Protein AF-C3KA42-F1 (afdb_monomer)

Structure (mmCIF, N/CA/C/O backbone):
data_AF-C3KA42-F1
#
_entry.id   AF-C3KA42-F1
#
loop_
_atom_site.group_PDB
_atom_site.id
_atom_site.type_symbol
_atom_site.label_atom_id
_atom_site.label_alt_id
_atom_site.label_comp_id
_atom_site.label_asym_id
_atom_site.label_entity_id
_atom_site.label_seq_id
_atom_site.pdbx_PDB_ins_code
_atom_site.Cartn_x
_atom_site.Cartn_y
_atom_site.Cartn_z
_atom_site.occupancy
_atom_site.B_iso_or_equiv
_atom_site.auth_seq_id
_atom_site.auth_comp_id
_atom_site.auth_asym_id
_atom_site.auth_atom_id
_atom_site.pdbx_PDB_model_num
ATOM 1 N N . MET A 1 1 ? 3.296 -11.485 4.838 1.00 69.00 1 MET A N 1
ATOM 2 C CA . MET A 1 1 ? 3.843 -10.279 4.183 1.00 69.00 1 MET A CA 1
ATOM 3 C C . MET A 1 1 ? 3.440 -10.359 2.728 1.00 69.00 1 MET A C 1
ATOM 5 O O . MET A 1 1 ? 3.690 -11.399 2.128 1.00 69.00 1 MET A O 1
ATOM 9 N N . ALA A 1 2 ? 2.733 -9.352 2.218 1.00 86.44 2 ALA A N 1
ATOM 10 C CA . ALA A 1 2 ? 2.269 -9.342 0.834 1.00 86.44 2 ALA A CA 1
ATOM 11 C C . ALA A 1 2 ? 3.363 -8.768 -0.079 1.00 86.44 2 ALA A C 1
ATOM 13 O O . ALA A 1 2 ? 4.285 -8.094 0.391 1.00 86.44 2 ALA A O 1
ATOM 14 N N . LYS A 1 3 ? 3.287 -9.069 -1.377 1.00 91.12 3 LYS A N 1
ATOM 15 C CA . LYS A 1 3 ? 4.252 -8.595 -2.369 1.00 91.12 3 LYS A CA 1
ATOM 16 C C . LYS A 1 3 ? 3.540 -8.290 -3.680 1.00 91.12 3 LYS A C 1
ATOM 18 O O . LYS A 1 3 ? 2.748 -9.111 -4.123 1.00 91.12 3 LYS A O 1
ATOM 23 N N . THR A 1 4 ? 3.851 -7.146 -4.276 1.00 90.19 4 THR A N 1
ATOM 24 C CA . THR A 1 4 ? 3.403 -6.743 -5.612 1.00 90.19 4 THR A CA 1
ATOM 25 C C . THR A 1 4 ? 4.598 -6.577 -6.543 1.00 90.19 4 THR A C 1
ATOM 27 O O . THR A 1 4 ? 5.683 -6.181 -6.112 1.00 90.19 4 THR A O 1
ATOM 30 N N . LYS A 1 5 ? 4.415 -6.861 -7.832 1.00 92.44 5 LYS A N 1
ATOM 31 C CA . LYS A 1 5 ? 5.395 -6.544 -8.885 1.00 92.44 5 LYS A CA 1
ATOM 32 C C . LYS A 1 5 ? 5.332 -5.079 -9.324 1.00 92.44 5 LYS A C 1
ATOM 34 O O . LYS A 1 5 ? 6.265 -4.602 -9.966 1.00 92.44 5 LYS A O 1
ATOM 39 N N . TYR A 1 6 ? 4.258 -4.369 -8.977 1.00 92.19 6 TYR A N 1
ATOM 4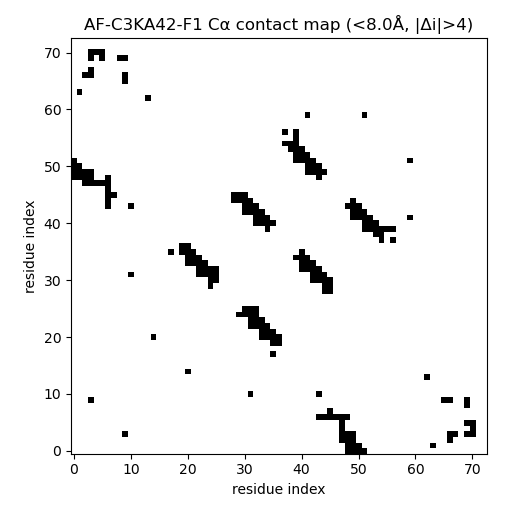0 C CA . TYR A 1 6 ? 3.977 -3.011 -9.440 1.00 92.19 6 TYR A CA 1
ATOM 41 C C . TYR A 1 6 ? 3.657 -2.063 -8.266 1.00 92.19 6 TYR A C 1
ATOM 43 O O . TYR A 1 6 ? 2.537 -1.550 -8.168 1.00 92.19 6 TYR A O 1
ATOM 51 N N . PRO A 1 7 ? 4.632 -1.772 -7.382 1.00 90.75 7 PRO A N 1
ATOM 52 C CA . PRO A 1 7 ? 4.417 -0.940 -6.193 1.00 90.75 7 PRO A CA 1
ATOM 53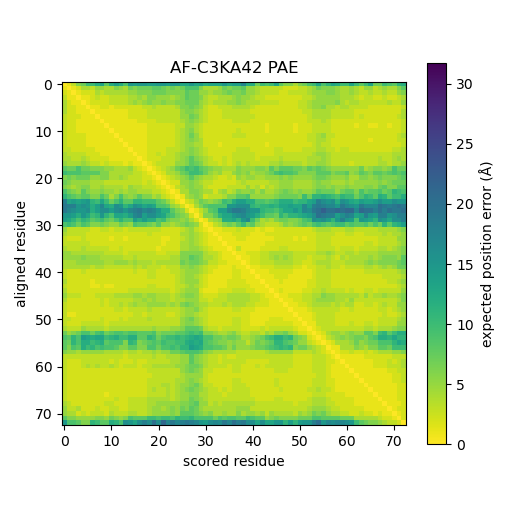 C C . PRO A 1 7 ? 3.872 0.456 -6.521 1.00 90.75 7 PRO A C 1
ATOM 55 O O . PRO A 1 7 ? 2.988 0.943 -5.825 1.00 90.75 7 PRO A O 1
ATOM 58 N N . ALA A 1 8 ? 4.313 1.071 -7.623 1.00 90.00 8 ALA A N 1
ATOM 59 C CA . ALA A 1 8 ? 3.812 2.376 -8.058 1.00 90.00 8 ALA A CA 1
ATOM 60 C C . ALA A 1 8 ? 2.311 2.359 -8.409 1.00 90.00 8 ALA A C 1
ATOM 62 O O . ALA A 1 8 ? 1.585 3.289 -8.064 1.00 90.00 8 ALA A O 1
ATOM 63 N N . ARG A 1 9 ? 1.823 1.284 -9.050 1.00 92.00 9 ARG A N 1
ATOM 64 C CA . ARG A 1 9 ? 0.389 1.120 -9.349 1.00 92.00 9 ARG A CA 1
ATOM 65 C C . ARG A 1 9 ? -0.419 0.924 -8.069 1.00 92.00 9 ARG A C 1
ATOM 67 O O . ARG A 1 9 ? -1.515 1.466 -7.957 1.00 92.00 9 ARG A O 1
ATOM 74 N N . LEU A 1 10 ? 0.127 0.176 -7.109 1.00 92.75 10 LEU A N 1
ATOM 75 C CA . LEU A 1 10 ? -0.514 -0.026 -5.812 1.00 92.75 10 LEU A CA 1
ATOM 76 C C . LEU A 1 10 ? -0.614 1.287 -5.024 1.00 92.75 10 LEU A C 1
ATOM 78 O O . LEU A 1 10 ? -1.680 1.596 -4.503 1.00 92.75 10 LEU A O 1
ATOM 82 N N . ILE A 1 11 ? 0.462 2.078 -4.992 1.00 91.31 11 ILE A N 1
ATOM 83 C CA . ILE A 1 11 ? 0.486 3.411 -4.373 1.00 91.31 11 ILE A CA 1
ATOM 84 C C . ILE A 1 11 ? -0.599 4.303 -4.981 1.00 91.31 11 ILE A C 1
ATOM 86 O O . ILE A 1 11 ? -1.441 4.806 -4.242 1.00 91.31 11 ILE A O 1
ATOM 90 N N . ALA A 1 12 ? -0.643 4.415 -6.312 1.00 90.88 12 ALA A N 1
ATOM 91 C CA . ALA A 1 12 ? -1.645 5.230 -6.995 1.00 90.88 12 ALA A CA 1
ATOM 92 C C . ALA A 1 12 ? -3.080 4.761 -6.701 1.00 90.88 12 ALA A C 1
ATOM 94 O O . ALA A 1 12 ? -3.989 5.573 -6.549 1.00 90.88 12 ALA A O 1
ATOM 95 N N . HIS A 1 13 ? -3.307 3.448 -6.596 1.00 91.69 13 HIS A N 1
ATOM 96 C CA . HIS A 1 13 ? -4.614 2.924 -6.211 1.00 91.69 13 HIS A CA 1
ATOM 97 C C . HIS A 1 13 ? -5.003 3.325 -4.784 1.00 91.69 13 HIS A C 1
ATOM 99 O O . HIS A 1 13 ? -6.141 3.743 -4.571 1.00 91.69 13 HIS A O 1
ATOM 105 N N . ILE A 1 14 ? -4.083 3.205 -3.820 1.00 91.38 14 ILE A N 1
ATOM 106 C CA . ILE A 1 14 ? -4.350 3.575 -2.424 1.00 91.38 14 ILE A CA 1
ATOM 107 C C . ILE A 1 14 ? -4.678 5.072 -2.338 1.00 91.38 14 ILE A C 1
ATOM 109 O O . ILE A 1 14 ? -5.665 5.444 -1.712 1.00 91.38 14 ILE A O 1
ATOM 113 N N . GLU A 1 15 ? -3.922 5.922 -3.029 1.00 90.00 15 GLU A N 1
ATOM 114 C CA . GLU A 1 15 ? -4.178 7.369 -3.064 1.00 90.00 15 GLU A CA 1
ATOM 115 C C . GLU A 1 15 ? -5.542 7.723 -3.664 1.00 90.00 15 GLU A C 1
ATOM 117 O O . GLU A 1 15 ? -6.233 8.601 -3.154 1.00 90.00 15 GLU A O 1
ATOM 122 N N . ASN A 1 16 ? -5.952 7.025 -4.726 1.00 90.62 16 ASN A N 1
ATOM 123 C CA . ASN A 1 16 ? -7.238 7.275 -5.377 1.00 90.62 16 ASN A CA 1
ATOM 124 C C . ASN A 1 16 ? -8.431 6.727 -4.584 1.00 90.62 16 ASN A C 1
ATOM 126 O O . ASN A 1 16 ? -9.521 7.291 -4.651 1.00 90.62 16 ASN A O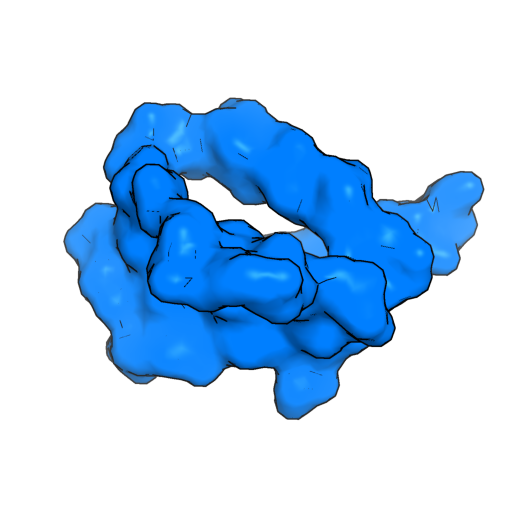 1
ATOM 130 N N . SER A 1 17 ? -8.246 5.616 -3.870 1.00 90.31 17 SER A N 1
ATOM 131 C CA . SER A 1 17 ? -9.343 4.909 -3.195 1.00 90.31 17 SER A CA 1
ATOM 132 C C . SER A 1 17 ? -9.578 5.413 -1.773 1.00 90.31 17 SER A C 1
ATOM 134 O O . SER A 1 17 ? -10.707 5.373 -1.289 1.00 90.31 17 SER A O 1
ATOM 136 N N . TYR A 1 18 ? -8.534 5.919 -1.111 1.00 88.81 18 TYR A N 1
ATOM 137 C CA . TYR A 1 18 ? -8.585 6.360 0.280 1.00 88.81 18 TYR A CA 1
ATOM 138 C C . TYR A 1 18 ? -8.203 7.838 0.381 1.00 88.81 18 TYR A C 1
ATOM 140 O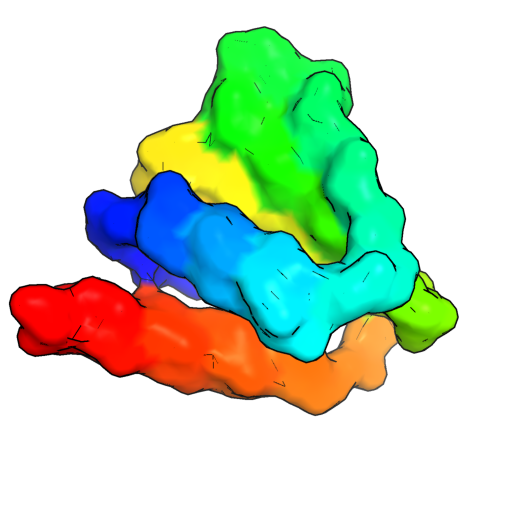 O . TYR A 1 18 ? -7.081 8.186 0.730 1.00 88.81 18 TYR A O 1
ATOM 148 N N . THR A 1 19 ? -9.149 8.731 0.096 1.00 83.00 19 THR A N 1
ATOM 149 C CA . THR A 1 19 ? -8.902 10.185 0.049 1.00 83.00 19 THR A CA 1
ATOM 150 C C . THR A 1 19 ? -8.555 10.811 1.403 1.00 83.00 19 THR A C 1
ATOM 152 O O . THR A 1 19 ? -7.998 11.906 1.443 1.00 83.00 19 THR A O 1
ATOM 155 N N . THR A 1 20 ? -8.864 10.133 2.510 1.00 86.06 20 THR A N 1
ATOM 156 C CA . THR A 1 20 ? -8.548 10.572 3.880 1.00 86.06 20 THR A CA 1
ATOM 157 C C . THR A 1 20 ? -7.238 9.996 4.416 1.00 86.06 20 THR A C 1
ATOM 159 O O . THR A 1 20 ? -6.830 10.332 5.527 1.00 86.06 20 THR A O 1
ATOM 162 N N . VAL A 1 21 ? -6.554 9.137 3.649 1.00 87.69 21 VAL A N 1
ATOM 163 C CA . VAL A 1 21 ? -5.321 8.495 4.109 1.00 87.69 21 VAL A CA 1
ATOM 164 C C . VAL A 1 21 ? -4.204 9.523 4.268 1.00 87.69 21 VAL A C 1
ATOM 166 O O . VAL A 1 21 ? -3.934 10.325 3.374 1.00 87.69 21 VAL A O 1
ATOM 169 N N . ASN A 1 22 ? -3.512 9.490 5.404 1.00 87.81 22 ASN A N 1
ATOM 170 C CA . ASN A 1 22 ? -2.312 10.296 5.576 1.00 87.81 22 ASN A CA 1
ATOM 171 C C . ASN A 1 22 ? -1.126 9.568 4.933 1.00 87.81 22 ASN A C 1
ATOM 173 O O . ASN A 1 22 ? -0.839 8.418 5.281 1.00 87.81 22 ASN A O 1
ATOM 177 N N . LYS A 1 23 ? -0.455 10.242 3.996 1.00 87.38 23 LYS A N 1
ATOM 178 C CA . LYS A 1 23 ? 0.708 9.727 3.281 1.00 87.38 23 LYS A CA 1
ATOM 179 C C . LYS A 1 23 ? 1.986 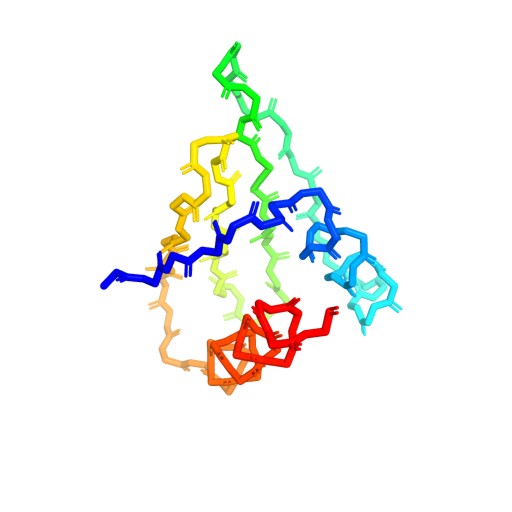10.385 3.786 1.00 87.38 23 LYS A C 1
ATOM 181 O O . LYS A 1 23 ? 2.152 11.598 3.701 1.00 87.38 23 LYS A O 1
ATOM 186 N N . GLU A 1 24 ? 2.928 9.553 4.204 1.00 86.94 24 GLU A N 1
ATOM 187 C CA . GLU A 1 24 ? 4.283 9.956 4.562 1.00 86.94 24 GLU A CA 1
ATOM 188 C C . GLU A 1 24 ? 5.292 9.203 3.689 1.00 86.94 24 GLU A C 1
ATOM 190 O O . GLU A 1 24 ? 5.101 8.032 3.353 1.00 86.94 24 GLU A O 1
ATOM 195 N N . PHE A 1 25 ? 6.399 9.864 3.358 1.00 80.88 25 PHE A N 1
ATOM 196 C CA . PHE A 1 25 ? 7.572 9.239 2.747 1.00 80.88 25 PHE A CA 1
ATOM 197 C C . PHE A 1 25 ? 8.717 9.264 3.762 1.00 80.88 25 PHE A C 1
ATOM 199 O O . PHE A 1 25 ? 9.528 10.190 3.742 1.00 80.88 25 PHE A O 1
ATOM 206 N N . PRO A 1 26 ? 8.728 8.318 4.717 1.00 65.31 26 PRO A N 1
ATOM 207 C CA . PRO A 1 26 ? 9.599 8.407 5.883 1.00 65.31 26 PRO A CA 1
ATOM 208 C C . PRO A 1 26 ? 11.090 8.223 5.569 1.00 65.31 26 PRO A C 1
ATOM 210 O O . PRO A 1 26 ? 11.905 8.814 6.267 1.00 65.31 26 PRO A O 1
ATOM 213 N N . ASP A 1 27 ? 11.460 7.476 4.519 1.00 61.25 27 ASP A N 1
ATOM 214 C CA . ASP A 1 27 ? 12.854 7.070 4.292 1.00 61.25 27 ASP A CA 1
ATOM 215 C C . ASP A 1 27 ? 13.326 7.230 2.835 1.00 61.25 27 ASP A C 1
ATOM 217 O O . ASP A 1 27 ? 12.553 7.110 1.884 1.00 61.25 27 ASP A O 1
ATOM 221 N N . ALA A 1 28 ? 14.649 7.354 2.662 1.00 55.62 28 ALA A N 1
ATOM 222 C CA . ALA A 1 28 ? 15.364 7.365 1.376 1.00 55.62 28 ALA A CA 1
ATOM 223 C C . ALA A 1 28 ? 15.283 6.043 0.570 1.00 55.62 28 ALA A C 1
ATOM 225 O O . ALA A 1 28 ? 15.840 5.956 -0.518 1.00 55.62 28 ALA A O 1
ATOM 226 N N . ILE A 1 29 ? 14.597 5.018 1.094 1.00 57.47 29 ILE A N 1
ATOM 227 C CA . ILE A 1 29 ? 14.386 3.697 0.460 1.00 57.47 29 ILE A CA 1
ATOM 228 C C . ILE A 1 29 ? 13.106 3.701 -0.416 1.00 57.47 29 ILE A C 1
ATOM 230 O O . ILE A 1 29 ? 12.630 2.661 -0.863 1.00 57.47 29 ILE A O 1
ATOM 234 N N . GLY A 1 30 ? 12.503 4.878 -0.628 1.00 61.25 30 GLY A N 1
ATOM 235 C CA . GLY A 1 30 ? 11.302 5.045 -1.454 1.00 61.25 30 GLY A CA 1
ATOM 236 C C . GLY A 1 30 ? 10.053 4.378 -0.865 1.00 61.25 30 GLY A C 1
ATOM 237 O O . GLY A 1 30 ? 9.126 4.003 -1.582 1.00 61.25 30 GLY A O 1
ATOM 238 N N . THR A 1 31 ? 10.016 4.212 0.458 1.00 82.75 31 THR A N 1
ATOM 239 C CA . THR A 1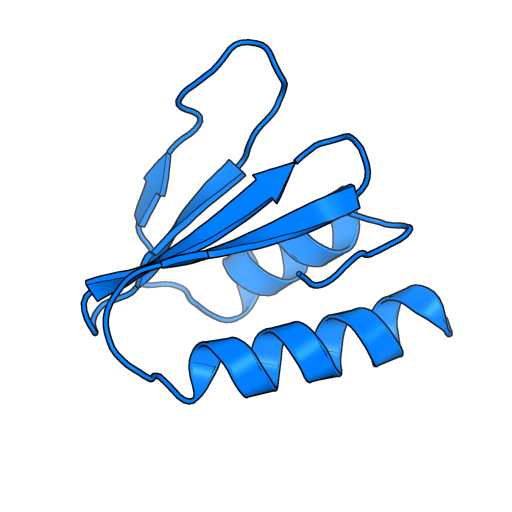 31 ? 8.868 3.640 1.164 1.00 82.75 31 THR A CA 1
ATOM 240 C C . THR A 1 31 ? 7.723 4.651 1.207 1.00 82.75 31 THR A C 1
ATOM 242 O O . THR A 1 31 ? 7.884 5.748 1.739 1.00 82.75 31 THR A O 1
ATOM 245 N N . ALA A 1 32 ? 6.549 4.271 0.702 1.00 90.56 32 ALA A N 1
ATOM 246 C CA . ALA A 1 32 ? 5.310 5.016 0.897 1.00 90.56 32 ALA A CA 1
ATOM 247 C C . ALA A 1 32 ? 4.560 4.445 2.106 1.00 90.56 32 ALA A C 1
ATOM 249 O O . ALA A 1 32 ? 4.155 3.277 2.103 1.00 90.56 32 ALA A O 1
ATOM 250 N N . LYS A 1 33 ? 4.383 5.265 3.141 1.00 91.75 33 LYS A N 1
ATOM 251 C CA . LYS A 1 33 ? 3.643 4.918 4.355 1.00 91.75 33 LYS A CA 1
ATOM 252 C C . LYS A 1 33 ? 2.268 5.570 4.319 1.00 91.75 33 LYS A C 1
ATOM 254 O O . LYS A 1 33 ? 2.150 6.782 4.169 1.00 91.75 33 LYS A O 1
ATOM 259 N N . PHE A 1 34 ? 1.242 4.756 4.509 1.00 92.50 34 PHE A N 1
ATOM 260 C CA . PHE A 1 34 ? -0.158 5.150 4.514 1.00 92.50 34 PHE A CA 1
ATOM 261 C C . PHE A 1 34 ? -0.750 4.878 5.887 1.00 92.50 34 PHE A C 1
ATOM 263 O O . PHE A 1 34 ? -0.707 3.742 6.358 1.00 92.50 34 PHE A O 1
ATOM 270 N N . THR A 1 35 ? -1.292 5.910 6.525 1.00 91.94 35 THR A N 1
ATOM 271 C CA . THR A 1 35 ? -2.001 5.798 7.802 1.00 91.94 35 THR A CA 1
ATOM 272 C C . THR A 1 35 ? -3.479 6.067 7.570 1.00 91.94 35 THR A C 1
ATOM 274 O O . THR A 1 35 ? -3.848 7.164 7.151 1.00 91.94 35 THR A O 1
ATOM 277 N N . PHE A 1 36 ? -4.315 5.069 7.843 1.00 90.50 36 PHE A N 1
ATOM 278 C CA . PHE A 1 36 ? -5.760 5.136 7.639 1.00 90.50 36 PHE A CA 1
ATOM 279 C C . PHE A 1 36 ? -6.487 5.629 8.899 1.00 90.50 36 PHE A C 1
ATOM 281 O O . PHE A 1 36 ? -5.924 5.660 10.001 1.00 90.50 36 PHE A O 1
ATOM 288 N N . ASP A 1 37 ? -7.759 6.002 8.747 1.00 88.69 37 ASP A N 1
ATOM 289 C CA . ASP A 1 37 ? -8.581 6.569 9.828 1.00 88.69 37 ASP A CA 1
ATOM 290 C C . ASP A 1 37 ? -8.746 5.616 11.020 1.00 88.69 37 ASP A C 1
ATOM 292 O O . ASP A 1 37 ? -8.750 6.039 12.179 1.00 88.69 37 ASP A O 1
ATOM 296 N N . ASP A 1 38 ? -8.783 4.310 10.749 1.00 87.81 38 ASP A N 1
ATOM 297 C CA . ASP 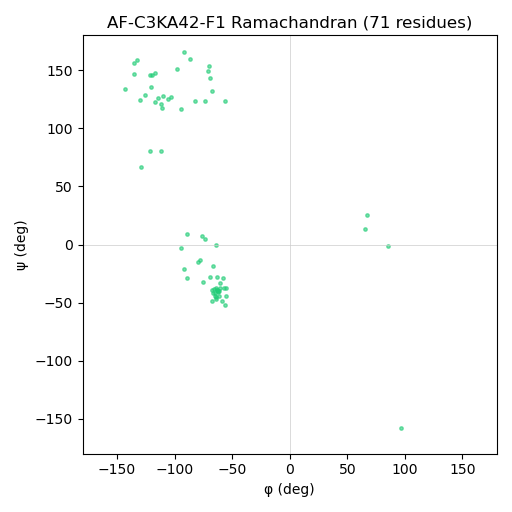A 1 38 ? -8.851 3.245 11.753 1.00 87.81 38 ASP A CA 1
ATOM 298 C C . ASP A 1 38 ? -7.512 2.966 12.463 1.00 87.81 38 ASP A C 1
ATOM 300 O O . ASP A 1 38 ? -7.401 2.021 13.252 1.00 87.81 38 ASP A O 1
ATOM 304 N N . LYS A 1 39 ? -6.502 3.806 12.204 1.00 86.38 39 LYS A N 1
ATOM 305 C CA . LYS A 1 39 ? -5.129 3.707 12.714 1.00 86.38 39 LYS A CA 1
ATOM 306 C C . LYS A 1 39 ? -4.369 2.477 12.220 1.00 86.38 39 LYS A C 1
ATOM 308 O O . LYS A 1 39 ? -3.305 2.170 12.764 1.00 86.38 39 LYS A O 1
ATOM 313 N N . SER A 1 40 ? -4.868 1.780 11.199 1.00 90.69 40 SER A N 1
ATOM 314 C CA . SER A 1 40 ? -4.054 0.818 10.465 1.00 90.69 40 SER A CA 1
ATOM 315 C C . SER A 1 40 ? -3.010 1.554 9.622 1.00 90.69 40 SER A C 1
ATOM 317 O O . SER A 1 40 ? -3.196 2.702 9.207 1.00 90.69 40 SER A O 1
ATOM 319 N N . ILE A 1 41 ? -1.868 0.904 9.421 1.00 91.25 41 ILE A N 1
ATOM 320 C CA . ILE A 1 41 ? -0.744 1.446 8.663 1.00 91.25 41 ILE A CA 1
ATOM 321 C C . ILE A 1 41 ? -0.379 0.442 7.577 1.00 91.25 41 ILE A C 1
ATOM 323 O O . ILE A 1 41 ? -0.158 -0.733 7.874 1.00 91.25 41 ILE A O 1
ATOM 327 N N . CYS A 1 42 ? -0.276 0.908 6.335 1.00 92.19 42 CYS A N 1
ATOM 328 C CA . CYS A 1 42 ? 0.247 0.147 5.205 1.00 92.19 42 CYS A CA 1
ATOM 329 C C . CYS A 1 42 ? 1.549 0.786 4.726 1.00 92.19 42 CYS A C 1
ATOM 331 O O . CYS A 1 42 ? 1.576 1.969 4.398 1.00 92.19 42 CYS A O 1
ATOM 333 N N . ASN A 1 43 ? 2.621 0.002 4.646 1.00 92.25 43 ASN A N 1
ATOM 334 C CA . ASN A 1 43 ? 3.876 0.438 4.042 1.00 92.25 43 ASN A CA 1
ATOM 335 C C . ASN A 1 43 ? 4.081 -0.303 2.727 1.00 92.25 43 ASN A C 1
ATOM 337 O O . ASN A 1 43 ? 4.041 -1.536 2.702 1.00 92.25 43 ASN A O 1
ATOM 341 N N . VAL A 1 44 ? 4.333 0.448 1.661 1.00 91.88 44 VAL A N 1
ATOM 342 C CA . VAL A 1 44 ? 4.691 -0.074 0.342 1.00 91.88 44 VAL A CA 1
ATOM 343 C C . VAL A 1 44 ? 6.138 0.310 0.058 1.00 91.88 44 VAL A C 1
ATOM 345 O O . VAL A 1 44 ? 6.476 1.490 0.049 1.00 91.88 44 VAL A O 1
ATOM 348 N N . PHE A 1 45 ? 6.990 -0.686 -0.160 1.00 90.50 45 PHE A N 1
ATOM 349 C CA . PHE A 1 45 ? 8.415 -0.502 -0.442 1.00 90.50 45 PHE A CA 1
ATOM 350 C C . PHE A 1 45 ? 8.674 -0.569 -1.955 1.00 90.50 45 PHE A C 1
ATOM 352 O O . PHE A 1 45 ? 7.985 -1.305 -2.666 1.00 90.50 45 PHE A O 1
ATOM 359 N N . GLU A 1 46 ? 9.711 0.115 -2.455 1.00 86.88 46 GLU A N 1
ATOM 360 C CA . GLU A 1 46 ? 10.077 0.082 -3.887 1.00 86.88 46 GLU A CA 1
ATOM 361 C C . GLU A 1 46 ? 10.383 -1.326 -4.408 1.00 86.88 46 GLU A C 1
ATOM 363 O O . GLU A 1 46 ? 10.131 -1.637 -5.569 1.00 86.88 46 GLU A O 1
ATOM 368 N N . ASN A 1 47 ? 10.865 -2.221 -3.543 1.00 88.19 47 ASN A N 1
ATOM 369 C CA . ASN A 1 47 ? 11.112 -3.622 -3.894 1.00 88.19 47 ASN A CA 1
ATOM 370 C C . ASN A 1 47 ? 9.825 -4.470 -4.032 1.00 88.19 47 ASN A C 1
ATOM 372 O O . ASN A 1 47 ? 9.901 -5.695 -4.185 1.00 88.19 47 ASN A O 1
ATOM 376 N N . GLY A 1 48 ? 8.652 -3.838 -3.920 1.00 89.00 48 GLY A N 1
ATOM 377 C CA . GLY A 1 48 ? 7.342 -4.467 -4.041 1.00 89.00 48 GLY A CA 1
ATOM 378 C C . GLY A 1 48 ? 6.813 -5.091 -2.754 1.00 89.00 48 GLY A C 1
ATOM 379 O O . GLY A 1 48 ? 5.715 -5.644 -2.747 1.00 89.00 48 GLY A O 1
ATOM 380 N N . SER A 1 49 ? 7.568 -5.043 -1.658 1.00 91.50 49 SER A N 1
ATOM 381 C CA . SER A 1 49 ? 7.097 -5.562 -0.374 1.00 91.50 49 SER A CA 1
ATOM 382 C C . SER A 1 49 ? 5.983 -4.688 0.190 1.00 91.50 49 SER A C 1
ATOM 384 O O . SER A 1 49 ? 6.039 -3.463 0.087 1.00 91.50 49 SER A O 1
ATOM 386 N N . VAL A 1 50 ? 4.996 -5.317 0.828 1.00 91.94 50 VAL A N 1
ATOM 387 C CA . VAL A 1 50 ? 3.888 -4.621 1.489 1.00 91.94 50 VAL A CA 1
ATOM 388 C C . VAL A 1 50 ? 3.718 -5.160 2.905 1.00 91.94 50 VAL A C 1
ATOM 390 O O . VAL A 1 50 ? 3.561 -6.371 3.121 1.00 91.94 50 VAL A O 1
ATOM 393 N N . THR A 1 51 ? 3.770 -4.259 3.887 1.00 91.69 51 THR A N 1
ATOM 394 C CA . THR A 1 51 ? 3.576 -4.589 5.304 1.00 91.69 51 THR A CA 1
ATOM 395 C C . THR A 1 51 ? 2.387 -3.838 5.876 1.00 91.69 51 THR A C 1
ATOM 397 O O . THR A 1 51 ? 2.116 -2.698 5.510 1.00 91.69 51 THR A O 1
ATOM 400 N N . PHE A 1 52 ? 1.695 -4.493 6.805 1.00 91.12 52 PHE A N 1
ATOM 401 C CA . PHE A 1 52 ? 0.560 -3.931 7.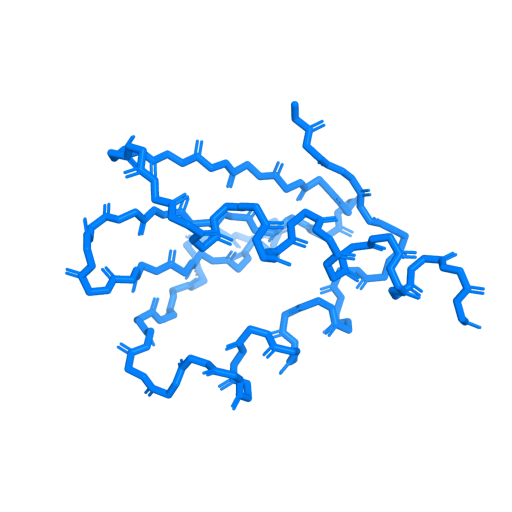522 1.00 91.12 52 PHE A CA 1
ATOM 402 C C . PHE A 1 52 ? 0.859 -3.938 9.015 1.00 91.12 52 PHE A C 1
ATOM 404 O O . PHE A 1 52 ? 1.368 -4.933 9.538 1.00 91.12 52 PHE A O 1
ATOM 411 N N . GLN A 1 53 ? 0.546 -2.839 9.689 1.00 89.06 53 GLN A N 1
ATOM 412 C CA . GLN A 1 53 ? 0.697 -2.671 11.132 1.00 89.06 53 GLN A CA 1
ATOM 413 C C . GLN A 1 53 ? -0.582 -2.067 11.723 1.00 89.06 53 GLN A C 1
ATOM 415 O O . GLN A 1 53 ? -1.364 -1.429 11.020 1.00 89.06 53 GLN A O 1
ATOM 420 N N . GLY A 1 54 ? -0.783 -2.255 13.027 1.00 82.31 54 GLY A N 1
ATOM 421 C CA . GLY A 1 54 ? -1.949 -1.742 13.746 1.00 82.31 54 GLY A CA 1
ATOM 422 C C . GLY A 1 54 ? -3.066 -2.774 13.913 1.00 82.31 54 GLY A C 1
ATOM 423 O O . GLY A 1 54 ? -2.829 -3.984 13.907 1.00 82.31 54 GLY A O 1
ATOM 424 N N . LYS A 1 55 ? -4.288 -2.282 14.137 1.00 78.75 55 LYS A N 1
ATOM 425 C CA . LYS A 1 55 ? -5.464 -3.117 14.413 1.00 78.75 55 LYS A CA 1
ATOM 426 C C . LYS A 1 55 ? -5.895 -3.889 13.160 1.00 78.75 55 LYS A C 1
ATOM 428 O O . LYS A 1 55 ? -5.661 -3.454 12.037 1.00 78.75 55 LYS A O 1
ATOM 433 N N . ALA A 1 56 ? -6.553 -5.032 13.361 1.00 77.94 56 ALA A N 1
ATOM 434 C CA . ALA A 1 56 ? -7.220 -5.744 12.278 1.00 77.94 56 ALA A CA 1
ATOM 435 C C . ALA A 1 56 ? -8.234 -4.819 11.585 1.00 77.94 56 ALA A C 1
ATOM 437 O O . ALA A 1 56 ? -9.125 -4.272 12.237 1.00 77.94 56 ALA A O 1
ATOM 438 N N . SER A 1 57 ? -8.066 -4.667 10.274 1.00 81.69 57 SER A N 1
ATOM 439 C CA . SER A 1 57 ? -8.829 -3.775 9.409 1.00 81.69 57 SER A CA 1
ATOM 440 C C . SER A 1 57 ? -9.230 -4.507 8.132 1.00 81.69 57 SER A C 1
ATOM 442 O O . SER A 1 57 ? -8.461 -5.341 7.639 1.00 81.69 57 SER A O 1
ATOM 444 N N . SER A 1 58 ? -10.399 -4.179 7.576 1.00 87.94 58 SER A N 1
ATOM 445 C CA . SER A 1 58 ? -10.809 -4.655 6.248 1.00 87.94 58 SER A CA 1
ATOM 446 C C . SER A 1 58 ? -9.876 -4.148 5.145 1.00 87.94 58 SER A C 1
ATOM 448 O O . SER A 1 58 ? -9.640 -4.870 4.177 1.00 87.94 58 SER A O 1
ATOM 450 N N . ILE A 1 59 ? -9.246 -2.986 5.354 1.00 88.38 59 ILE A N 1
ATOM 451 C CA . ILE A 1 59 ? -8.320 -2.333 4.418 1.00 88.38 59 ILE A CA 1
ATOM 452 C C . ILE A 1 59 ? -7.175 -3.269 4.032 1.00 88.38 59 ILE A C 1
ATOM 454 O O . ILE A 1 59 ? -6.767 -3.321 2.874 1.00 88.38 59 ILE A O 1
ATOM 458 N N . LYS A 1 60 ? -6.680 -4.078 4.978 1.00 89.81 60 LYS A N 1
ATOM 459 C CA . LYS A 1 60 ? -5.653 -5.079 4.673 1.00 89.81 60 LYS A CA 1
ATOM 460 C C . LYS A 1 60 ? -6.138 -6.068 3.607 1.00 89.81 60 LYS A C 1
ATOM 462 O O . LYS A 1 60 ? -5.412 -6.323 2.653 1.00 89.81 60 LYS A O 1
ATOM 467 N N . GLY A 1 61 ? -7.341 -6.619 3.774 1.00 90.06 61 GLY A N 1
ATOM 468 C CA . GLY A 1 61 ? -7.908 -7.586 2.832 1.00 90.06 61 GLY A CA 1
ATOM 469 C C . GLY A 1 61 ? -8.187 -6.966 1.464 1.00 90.06 61 GLY A C 1
ATOM 470 O O . GLY A 1 61 ? -7.922 -7.592 0.441 1.00 90.06 61 GLY A O 1
ATOM 471 N N . GLU A 1 62 ? -8.648 -5.716 1.444 1.00 91.94 62 GLU A N 1
ATOM 472 C CA . GLU A 1 62 ? -8.882 -4.950 0.216 1.00 91.94 62 GLU A CA 1
ATOM 473 C C . GLU A 1 62 ? -7.575 -4.691 -0.549 1.00 91.94 62 GLU A C 1
ATOM 475 O O . GLU A 1 62 ? -7.491 -4.970 -1.746 1.00 91.94 62 GLU A O 1
ATOM 480 N N . ILE A 1 63 ? -6.518 -4.248 0.141 1.00 91.38 63 ILE A N 1
ATOM 481 C CA . ILE A 1 63 ? -5.201 -4.018 -0.471 1.00 91.38 63 ILE A CA 1
ATOM 482 C C . ILE A 1 63 ? -4.576 -5.339 -0.938 1.00 91.38 63 ILE A C 1
ATOM 484 O O . ILE A 1 63 ? -4.026 -5.399 -2.037 1.00 91.38 63 ILE A O 1
ATOM 488 N N . GLU A 1 64 ? -4.677 -6.418 -0.158 1.00 91.88 64 GLU A N 1
ATOM 489 C CA . GLU A 1 64 ? -4.193 -7.744 -0.569 1.00 91.88 64 GLU A CA 1
ATOM 490 C C . GLU A 1 64 ? -4.933 -8.265 -1.814 1.00 91.88 64 GLU A C 1
ATOM 492 O O . GLU A 1 64 ? -4.294 -8.802 -2.723 1.00 91.88 64 GLU A O 1
ATOM 497 N N . ALA A 1 65 ? -6.249 -8.053 -1.916 1.00 91.88 65 ALA A N 1
ATOM 498 C CA . ALA A 1 65 ? -7.015 -8.377 -3.118 1.00 91.88 65 ALA A CA 1
ATOM 499 C C . ALA A 1 65 ? -6.585 -7.519 -4.318 1.00 91.88 65 ALA A C 1
ATOM 501 O O . ALA A 1 65 ? -6.407 -8.037 -5.425 1.00 91.88 65 ALA A O 1
ATOM 502 N N . GLN A 1 66 ? -6.347 -6.224 -4.101 1.00 91.81 66 GLN A N 1
ATOM 503 C CA . GLN A 1 66 ? -5.898 -5.324 -5.155 1.00 91.81 66 GLN A CA 1
ATOM 504 C C . GLN A 1 66 ? -4.512 -5.697 -5.690 1.00 91.81 66 GLN A C 1
ATOM 506 O O . GLN A 1 66 ? -4.289 -5.624 -6.898 1.00 91.81 66 GLN A O 1
ATOM 511 N N . ILE A 1 67 ? -3.594 -6.146 -4.829 1.00 92.25 67 ILE A N 1
ATOM 512 C CA . ILE A 1 67 ? -2.285 -6.663 -5.255 1.00 92.25 67 ILE A CA 1
ATOM 513 C C . ILE A 1 67 ? -2.463 -7.796 -6.271 1.00 92.25 67 ILE A C 1
ATOM 515 O O . ILE A 1 67 ? -1.802 -7.796 -7.307 1.00 92.25 67 ILE A O 1
ATOM 519 N N . VAL A 1 68 ? -3.392 -8.726 -6.024 1.00 92.06 68 VAL A N 1
ATOM 520 C CA . VAL A 1 68 ? -3.669 -9.839 -6.948 1.00 92.06 68 VAL A CA 1
ATOM 521 C C . VAL A 1 68 ? -4.198 -9.341 -8.294 1.00 92.06 68 VAL A C 1
ATOM 523 O O . VAL A 1 68 ? -3.826 -9.892 -9.329 1.00 92.06 68 VAL A O 1
ATOM 526 N N . ILE A 1 69 ? -5.050 -8.314 -8.300 1.00 90.06 69 ILE A N 1
ATOM 527 C CA . ILE A 1 69 ? -5.591 -7.721 -9.533 1.00 90.06 69 ILE A CA 1
ATOM 528 C C . ILE A 1 69 ? -4.479 -7.021 -10.321 1.00 90.06 69 ILE A C 1
ATOM 530 O O . ILE A 1 69 ? -4.321 -7.272 -11.513 1.00 90.06 69 ILE A O 1
ATOM 534 N N . ILE A 1 70 ? -3.685 -6.186 -9.648 1.00 89.12 70 ILE A N 1
ATOM 535 C CA . ILE A 1 70 ? -2.589 -5.422 -10.255 1.00 89.12 70 ILE A CA 1
ATOM 536 C C . ILE A 1 70 ? -1.512 -6.348 -10.828 1.00 89.12 70 ILE A C 1
ATOM 538 O O . ILE A 1 70 ? -1.004 -6.085 -11.911 1.00 89.12 70 ILE A O 1
ATOM 542 N N . ASP A 1 71 ? -1.165 -7.428 -10.128 1.00 88.75 71 ASP A N 1
ATOM 543 C CA . ASP A 1 71 ? -0.099 -8.340 -10.557 1.00 88.75 71 ASP A CA 1
ATOM 544 C C . ASP A 1 71 ? -0.531 -9.313 -11.670 1.00 88.75 71 ASP A C 1
ATOM 546 O O . ASP A 1 71 ? 0.326 -9.969 -12.272 1.00 88.75 71 ASP A O 1
ATOM 550 N N . ARG A 1 72 ? -1.840 -9.437 -11.935 1.00 81.31 72 ARG A N 1
ATOM 551 C CA . ARG A 1 72 ? -2.402 -10.250 -13.028 1.00 81.31 72 ARG A CA 1
ATOM 552 C C . ARG A 1 72 ? -2.619 -9.472 -14.330 1.00 81.31 72 ARG A C 1
ATOM 554 O O . ARG A 1 72 ? -2.746 -10.124 -15.364 1.00 81.31 72 ARG A O 1
ATOM 561 N N . GLY A 1 73 ? -2.718 -8.142 -14.265 1.00 63.69 73 GLY A N 1
ATOM 562 C CA . GLY A 1 73 ? -2.991 -7.255 -15.405 1.00 63.69 73 GLY A CA 1
ATOM 563 C C . GLY A 1 73 ? -1.745 -6.600 -15.985 1.00 63.69 73 GLY A C 1
ATOM 564 O O . GLY A 1 73 ? -1.516 -6.781 -17.197 1.00 63.69 73 GLY A O 1
#

Organism: Pseudomonas fluorescens (strain SBW25) (NCBI:txid216595)

pLDDT: mean 86.53, std 8.77, range [55.62, 92.75]

Radius of gyration: 11.12 Å; Cα contacts (8 Å, |Δi|>4): 112; chains: 1; bounding box: 26×21×30 Å

Mean predicted aligned error: 4.35 Å

Solvent-accessible surface area (backbone atoms only — not comparable to full-atom values): 4228 Å² total; per-residue (Å²): 127,54,73,33,88,49,38,70,62,53,51,54,48,50,58,71,74,40,80,80,46,47,78,43,71,86,49,98,69,60,31,43,36,36,39,40,92,84,58,28,33,41,38,41,31,68,91,11,43,34,46,78,47,70,59,95,54,70,64,58,58,54,52,55,52,47,38,56,53,62,66,72,107

Secondary structure (DSSP, 8-state):
-EE-S-HHHHHHHHHHH-TT-EEE--STTTPEEEE-TTS-EEEE-TTSEEEEESS--HHHHHHHHHHHHHHH-

Sequence (73 aa):
MAKTKYPARLIAHIENSYTTVNKEFPDAIGTAKFTFDDKSICNVFENGSVTFQGKASSIKGEIEAQIVIIDRG

Nearest PDB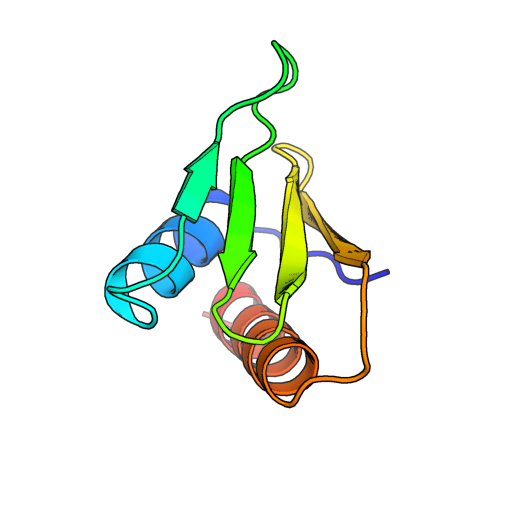 structures (foldseek):
  4mpz-assembly1_A  TM=7.987E-01  e=2.779E+00  Drosophila melanogaster
  4by2-assembly2_B  TM=7.636E-01  e=3.155E+00  Drosophila melanogaster
  7sqc-assembly1_9D  TM=8.811E-01  e=6.756E+00  Chlamydomonas reinhardtii
  1nr4-assembly3_F  TM=4.502E-01  e=1.570E+00  unclassified
  1hl6-assembly1_B  TM=4.380E-01  e=9.887E+00  Drosophila melanogaster

Foldseek 3Di:
DAFAPCLVVLVVCCVVVQVPWDWDQPDPQRWIWTQHPQRKIWIAGPRRDIDIDDDDDVVVVVSNVVRVVRRVD